Protein AF-K0TE35-F1 (afdb_monomer_lite)

Radius of gyration: 15.32 Å; chains: 1; bounding box: 42×35×32 Å

Foldseek 3Di:
DPQFWKKKWKFPDFDFQDPDDDPDDDQFDDPCVVPVDPDRGDLVDDDPQQPPFFWGMWIQTQRFRAIWTAGPVGTDDDDDPQDQLGGHLDDDDKDKDWDQDQVQQFIWIDIRLHTSGTRDHRGHGDIDIDMDGPDDDDDDDDDDDRRD

Organism: Thalassiosira oceanica (NCBI:txid159749)

Sequence (148 aa):
MASDEINIGIIRPLLRKNNRMDLSFDPVIREDFITDYESEVDFTIRASYWGDGNVNCCTFFGEDGSCWWSSGEGTCNDGEPEWSGNVDMGVDPCTVGLLLDLNAGTLTVYKNSHRLGVMMRGLTGEYCWMVTLFTECMISVERAVPPE

Structure (mmCIF, N/CA/C/O backbone):
data_AF-K0TE35-F1
#
_entry.id   AF-K0TE35-F1
#
loop_
_atom_site.group_PDB
_atom_site.id
_atom_site.type_symbol
_atom_site.label_atom_id
_atom_site.label_alt_id
_atom_site.label_comp_id
_atom_site.label_asym_id
_atom_site.label_entity_id
_atom_site.label_seq_id
_atom_site.pdbx_PDB_ins_code
_atom_site.Cartn_x
_atom_site.Cartn_y
_atom_site.Cartn_z
_atom_site.occupancy
_atom_site.B_iso_or_equiv
_atom_site.auth_seq_id
_atom_site.auth_comp_id
_atom_site.auth_asym_id
_atom_site.auth_atom_id
_atom_site.pdbx_PDB_model_num
ATOM 1 N N . MET A 1 1 ? -6.480 22.788 11.215 1.00 36.38 1 MET A N 1
ATOM 2 C CA . MET A 1 1 ? -6.754 21.464 11.803 1.00 36.38 1 MET A CA 1
ATOM 3 C C . MET A 1 1 ? -5.600 20.615 11.334 1.00 36.38 1 MET A C 1
ATOM 5 O O . MET A 1 1 ? -5.345 20.659 10.141 1.00 36.38 1 MET A O 1
ATOM 9 N N . ALA A 1 2 ? -4.808 20.057 12.247 1.00 37.03 2 ALA A N 1
ATOM 10 C CA . ALA A 1 2 ? -3.719 19.176 11.844 1.00 37.03 2 ALA A CA 1
ATOM 11 C C . ALA A 1 2 ? -4.380 17.953 11.204 1.00 37.03 2 ALA A C 1
ATOM 13 O O . ALA A 1 2 ? -5.190 17.303 11.859 1.00 37.03 2 ALA A O 1
ATOM 14 N N . SER A 1 3 ? -4.170 17.770 9.907 1.00 48.84 3 SER A N 1
ATOM 15 C CA . SER A 1 3 ? -4.488 16.542 9.197 1.00 48.84 3 SER A CA 1
ATOM 16 C C . SER A 1 3 ? -3.689 15.434 9.877 1.00 48.84 3 SER A C 1
ATOM 18 O O . SER A 1 3 ? -2.472 15.537 10.035 1.00 48.84 3 SER A O 1
ATOM 20 N N . ASP A 1 4 ? -4.378 14.407 10.361 1.00 52.91 4 ASP A N 1
ATOM 21 C CA . ASP A 1 4 ? -3.744 13.179 10.826 1.00 52.91 4 ASP A CA 1
ATOM 22 C C . ASP A 1 4 ? -3.221 12.441 9.588 1.00 52.91 4 ASP A C 1
ATOM 24 O O . ASP A 1 4 ? -3.858 11.546 9.037 1.00 52.91 4 ASP A O 1
ATOM 28 N N . GLU A 1 5 ? -2.085 12.903 9.073 1.00 73.31 5 GLU A N 1
ATOM 29 C CA . GLU A 1 5 ? -1.443 12.328 7.902 1.00 73.31 5 GLU A CA 1
ATOM 30 C C . GLU A 1 5 ? -0.835 10.979 8.325 1.00 73.31 5 GLU A C 1
ATOM 32 O O . GLU A 1 5 ? 0.162 10.888 9.050 1.00 73.31 5 GLU A O 1
ATOM 37 N N . ILE A 1 6 ? -1.506 9.902 7.919 1.00 82.44 6 ILE A N 1
ATOM 38 C CA . ILE A 1 6 ? -1.049 8.522 8.062 1.00 82.44 6 ILE A CA 1
ATOM 39 C C . ILE A 1 6 ? -1.067 7.899 6.673 1.00 82.44 6 ILE A C 1
ATOM 41 O O . ILE A 1 6 ? -2.109 7.866 6.014 1.00 82.44 6 ILE A O 1
ATOM 45 N N . ASN A 1 7 ? 0.069 7.342 6.256 1.00 85.69 7 ASN A N 1
ATOM 46 C CA . ASN A 1 7 ? 0.169 6.627 4.987 1.00 85.69 7 ASN A CA 1
ATOM 47 C C . ASN A 1 7 ? 0.318 5.154 5.301 1.00 85.69 7 ASN A C 1
ATOM 49 O O . ASN A 1 7 ? 1.247 4.761 6.002 1.00 85.69 7 ASN A O 1
ATOM 53 N N . ILE A 1 8 ? -0.567 4.327 4.762 1.00 89.69 8 ILE A N 1
ATOM 54 C CA . ILE A 1 8 ? -0.479 2.875 4.916 1.00 89.69 8 ILE A CA 1
ATOM 55 C C . ILE A 1 8 ? -0.344 2.229 3.553 1.00 89.69 8 ILE A C 1
ATOM 57 O O . ILE A 1 8 ? -0.986 2.640 2.588 1.00 89.69 8 ILE A O 1
ATOM 61 N N . GLY A 1 9 ? 0.491 1.205 3.444 1.00 93.38 9 GLY A N 1
ATOM 62 C CA . GLY A 1 9 ? 0.750 0.645 2.132 1.00 93.38 9 GLY A CA 1
ATOM 63 C C . GLY A 1 9 ? 1.702 -0.522 2.107 1.00 93.38 9 GLY A C 1
ATOM 64 O O . GLY A 1 9 ? 1.907 -1.232 3.093 1.00 93.38 9 GLY A O 1
ATOM 65 N N . ILE A 1 10 ? 2.276 -0.702 0.928 1.00 93.81 10 ILE A N 1
ATOM 66 C CA . ILE A 1 10 ? 3.248 -1.738 0.625 1.00 93.81 10 ILE A CA 1
ATOM 67 C C . ILE A 1 10 ? 4.530 -1.125 0.079 1.00 93.81 10 ILE A C 1
ATOM 69 O O . ILE A 1 10 ? 4.513 -0.085 -0.577 1.00 93.81 10 ILE A O 1
ATOM 73 N N . ILE A 1 11 ? 5.636 -1.820 0.306 1.00 90.56 11 ILE A N 1
ATOM 74 C CA . ILE A 1 11 ? 6.960 -1.444 -0.176 1.00 90.56 11 ILE A CA 1
ATOM 75 C C . ILE A 1 11 ? 7.777 -2.685 -0.510 1.00 90.56 11 ILE A C 1
ATOM 77 O O . ILE A 1 11 ? 7.592 -3.737 0.101 1.00 90.56 11 ILE A O 1
ATOM 81 N N . ARG A 1 12 ? 8.684 -2.596 -1.480 1.00 88.62 12 ARG A N 1
ATOM 82 C CA . ARG A 1 12 ? 9.647 -3.668 -1.736 1.00 88.62 12 ARG A CA 1
ATOM 83 C C . ARG A 1 12 ? 10.509 -3.930 -0.499 1.00 88.62 12 ARG A C 1
ATOM 85 O O . ARG A 1 12 ? 10.839 -2.986 0.222 1.00 88.62 12 ARG A O 1
ATOM 92 N N . PRO A 1 13 ? 10.920 -5.190 -0.262 1.00 85.31 13 PRO A N 1
ATOM 93 C CA . PRO A 1 13 ? 11.929 -5.486 0.743 1.00 85.31 13 PRO A CA 1
ATOM 94 C C . PRO A 1 13 ? 13.177 -4.630 0.508 1.00 85.31 13 PRO A C 1
ATOM 96 O O . PRO A 1 13 ? 13.791 -4.685 -0.559 1.00 85.31 13 PRO A O 1
ATOM 99 N N . LEU A 1 14 ? 13.524 -3.808 1.498 1.00 75.62 14 LEU A N 1
ATOM 100 C CA . LEU A 1 14 ? 14.617 -2.850 1.381 1.00 75.62 14 LEU A CA 1
ATOM 101 C C . LEU A 1 14 ? 15.953 -3.580 1.507 1.00 75.62 14 LEU A C 1
ATOM 103 O O . LEU A 1 14 ? 16.259 -4.181 2.541 1.00 75.62 14 LEU A O 1
ATOM 107 N N . LEU A 1 15 ? 16.768 -3.503 0.460 1.00 66.56 15 LEU A N 1
ATOM 108 C CA . LEU A 1 15 ? 18.163 -3.914 0.515 1.00 66.56 15 LEU A CA 1
ATOM 109 C C . LEU A 1 15 ? 18.985 -2.720 0.995 1.00 66.56 15 LEU A C 1
ATOM 111 O O . LEU A 1 15 ? 18.991 -1.664 0.368 1.00 66.56 15 LEU A O 1
ATOM 115 N N . ARG A 1 16 ? 19.663 -2.878 2.134 1.00 63.03 16 ARG A N 1
ATOM 116 C CA . ARG A 1 16 ? 20.544 -1.834 2.667 1.00 63.03 16 ARG A CA 1
ATOM 117 C C . ARG A 1 16 ? 21.734 -1.623 1.738 1.00 63.03 16 ARG A C 1
ATOM 119 O O . ARG A 1 16 ? 22.460 -2.581 1.470 1.00 63.03 16 ARG A O 1
ATOM 126 N N . LYS A 1 17 ? 21.975 -0.373 1.340 1.00 57.59 17 LYS A N 1
ATOM 127 C CA . LYS A 1 17 ? 23.208 0.032 0.659 1.00 57.59 17 LYS A CA 1
ATOM 128 C C . LYS A 1 17 ? 24.361 0.200 1.662 1.00 57.59 17 LYS A C 1
ATOM 130 O O . LYS A 1 17 ? 25.411 -0.396 1.444 1.00 57.59 17 LYS A O 1
ATOM 135 N N . ASN A 1 18 ? 24.140 0.860 2.812 1.00 60.06 18 ASN A N 1
ATOM 136 C CA . ASN A 1 18 ? 25.110 0.965 3.920 1.00 60.06 18 ASN A CA 1
ATOM 137 C C . ASN A 1 18 ? 24.529 0.629 5.320 1.00 60.06 18 ASN A C 1
ATOM 139 O O . ASN A 1 18 ? 23.337 0.407 5.518 1.00 60.06 18 ASN A O 1
ATOM 143 N N . ASN A 1 19 ? 25.401 0.589 6.341 1.00 58.75 19 ASN A N 1
ATOM 144 C CA . ASN A 1 19 ? 25.071 0.272 7.746 1.00 58.75 19 ASN A CA 1
ATOM 145 C C . ASN A 1 19 ? 24.489 1.447 8.568 1.00 58.75 19 ASN A C 1
ATOM 147 O O . ASN A 1 19 ? 24.413 1.347 9.795 1.00 58.75 19 ASN A O 1
ATOM 151 N N . ARG A 1 20 ? 24.101 2.563 7.942 1.00 54.53 20 ARG A N 1
ATOM 152 C CA . ARG A 1 20 ? 23.503 3.718 8.635 1.00 54.53 20 ARG A CA 1
ATOM 153 C C . ARG A 1 20 ? 21.987 3.706 8.440 1.00 54.53 20 ARG A C 1
ATOM 155 O O . ARG A 1 20 ? 21.517 3.490 7.333 1.00 54.53 20 ARG A O 1
ATOM 162 N N . MET A 1 21 ? 21.231 3.886 9.524 1.00 51.78 21 MET A N 1
ATOM 163 C CA . MET A 1 21 ? 19.799 4.183 9.441 1.00 51.78 21 MET A CA 1
ATOM 164 C C . MET A 1 21 ? 19.651 5.697 9.442 1.00 51.78 21 MET A C 1
ATOM 166 O O . MET A 1 21 ? 19.981 6.331 10.446 1.00 51.78 21 MET A O 1
ATOM 170 N N . ASP A 1 22 ? 19.183 6.256 8.331 1.00 58.19 22 ASP A N 1
ATOM 171 C CA . ASP A 1 22 ? 18.716 7.635 8.320 1.00 58.19 22 ASP A CA 1
ATOM 172 C C . ASP A 1 22 ? 17.418 7.750 9.115 1.00 58.19 22 ASP A C 1
ATOM 174 O O . ASP A 1 22 ? 16.576 6.852 9.127 1.00 58.19 22 ASP A O 1
ATOM 178 N N . LEU A 1 23 ? 17.284 8.875 9.810 1.00 55.84 23 LEU A N 1
ATOM 179 C CA . LEU A 1 23 ? 16.131 9.179 10.657 1.00 55.84 23 LEU A CA 1
ATOM 180 C C . LEU A 1 23 ? 14.920 9.679 9.849 1.00 55.84 23 LEU A C 1
ATOM 182 O O . LEU A 1 23 ? 13.856 9.871 10.426 1.00 55.84 23 LEU A O 1
ATOM 186 N N . SER A 1 24 ? 15.077 9.897 8.538 1.00 63.16 24 SER A N 1
ATOM 187 C CA . SER A 1 24 ? 14.055 10.448 7.645 1.00 63.16 24 SER A CA 1
ATOM 188 C C . SER A 1 24 ? 13.984 9.615 6.366 1.00 63.16 24 SER A C 1
ATOM 190 O O . SER A 1 24 ? 14.751 9.839 5.434 1.00 63.16 24 SER A O 1
ATOM 192 N N . PHE A 1 25 ? 13.081 8.636 6.336 1.00 67.69 25 PHE A N 1
ATOM 193 C CA . PHE A 1 25 ? 12.802 7.804 5.167 1.00 67.69 25 PHE A CA 1
ATOM 194 C C . PHE A 1 25 ? 11.330 7.949 4.790 1.00 67.69 25 PHE A C 1
ATOM 196 O O . PHE A 1 25 ? 10.461 7.604 5.591 1.00 67.69 25 PHE A O 1
ATOM 203 N N . ASP A 1 26 ? 11.069 8.415 3.572 1.00 72.06 26 ASP A N 1
ATOM 204 C CA . ASP A 1 26 ? 9.735 8.440 2.984 1.00 72.06 26 ASP A CA 1
ATOM 205 C C . ASP A 1 26 ? 9.802 7.831 1.571 1.00 72.06 26 ASP A C 1
ATOM 207 O O . ASP A 1 26 ? 10.453 8.398 0.695 1.00 72.06 26 ASP A O 1
ATOM 211 N N . PRO A 1 27 ? 9.188 6.659 1.329 1.00 71.06 27 PRO A N 1
ATOM 212 C CA . PRO A 1 27 ? 9.317 5.951 0.057 1.00 71.06 27 PRO A CA 1
ATOM 213 C C . PRO A 1 27 ? 8.462 6.539 -1.073 1.00 71.06 27 PRO A C 1
ATOM 215 O O . PRO A 1 27 ? 8.494 6.017 -2.191 1.00 71.06 27 PRO A O 1
ATOM 218 N N . VAL A 1 28 ? 7.656 7.554 -0.769 1.00 67.88 28 VAL A N 1
ATOM 219 C CA . VAL A 1 28 ? 6.595 8.070 -1.632 1.00 67.88 28 VAL A CA 1
ATOM 220 C C . VAL A 1 28 ? 6.808 9.552 -1.945 1.00 67.88 28 VAL A C 1
ATOM 222 O O . VAL A 1 28 ? 6.481 10.012 -3.038 1.00 67.88 28 VAL A O 1
ATOM 225 N N . ILE A 1 29 ? 7.357 10.304 -0.991 1.00 59.06 29 ILE A N 1
ATOM 226 C CA . ILE A 1 29 ? 7.383 11.762 -1.043 1.00 59.06 29 ILE A CA 1
ATOM 227 C C . ILE A 1 29 ? 8.725 12.294 -1.566 1.00 59.06 29 ILE A C 1
ATOM 229 O O . ILE A 1 29 ? 9.770 12.096 -0.952 1.00 59.06 29 ILE A O 1
ATOM 233 N N . ARG A 1 30 ? 8.595 13.087 -2.644 1.00 53.44 30 ARG A N 1
ATOM 234 C CA . ARG A 1 30 ? 9.526 14.036 -3.292 1.00 53.44 30 ARG A CA 1
ATOM 235 C C . ARG A 1 30 ? 10.379 13.534 -4.458 1.00 53.44 30 ARG A C 1
ATOM 237 O O . ARG A 1 30 ? 11.148 12.587 -4.340 1.00 53.44 30 ARG A O 1
ATOM 244 N N . GLU A 1 31 ? 10.306 14.304 -5.552 1.00 46.78 31 GLU A N 1
ATOM 245 C CA . GLU A 1 31 ? 11.272 14.310 -6.665 1.00 46.78 31 GLU A CA 1
ATOM 246 C C . GLU A 1 31 ? 12.725 14.393 -6.150 1.00 46.78 31 GLU A C 1
ATOM 248 O O . GLU A 1 31 ? 13.619 13.738 -6.685 1.00 46.78 31 GLU A O 1
ATOM 253 N N . ASP A 1 32 ? 12.912 15.076 -5.018 1.00 42.88 32 ASP A N 1
ATOM 254 C CA . ASP A 1 32 ? 14.163 15.217 -4.274 1.00 42.88 32 ASP A CA 1
ATOM 255 C C . ASP A 1 32 ? 14.693 13.895 -3.667 1.00 42.88 32 ASP A C 1
ATOM 257 O O . ASP A 1 32 ? 15.851 13.823 -3.280 1.00 42.88 32 ASP A O 1
ATOM 261 N N . PHE A 1 33 ? 13.922 12.806 -3.551 1.00 46.19 33 PHE A N 1
ATOM 262 C CA . PHE A 1 33 ? 14.455 11.570 -2.945 1.00 46.19 33 PHE A CA 1
ATOM 263 C C . PHE A 1 33 ? 15.400 10.807 -3.888 1.00 46.19 33 PHE A C 1
ATOM 265 O O . PHE A 1 33 ? 16.316 10.122 -3.434 1.00 46.19 33 PHE A O 1
ATOM 272 N N . ILE A 1 34 ? 15.200 10.933 -5.206 1.00 47.34 34 ILE A N 1
ATOM 273 C CA . ILE A 1 34 ? 16.095 10.343 -6.213 1.00 47.34 34 ILE A CA 1
ATOM 274 C C . ILE A 1 34 ? 17.329 11.239 -6.437 1.00 47.34 34 ILE A C 1
ATOM 276 O O . ILE A 1 34 ? 18.392 10.719 -6.778 1.00 47.34 34 ILE A O 1
ATOM 280 N N . THR A 1 35 ? 17.213 12.562 -6.242 1.00 49.06 35 THR A N 1
ATOM 281 C CA . THR A 1 35 ? 18.277 13.536 -6.564 1.00 49.06 35 THR A CA 1
ATOM 282 C C . THR A 1 35 ? 18.980 14.177 -5.366 1.00 49.06 35 THR A C 1
ATOM 284 O O . THR A 1 35 ? 20.180 14.430 -5.458 1.00 49.06 35 THR A O 1
ATOM 287 N N . ASP A 1 36 ? 18.286 14.441 -4.257 1.00 46.09 36 ASP A N 1
ATOM 288 C CA . ASP A 1 36 ? 18.801 15.241 -3.129 1.00 46.09 36 ASP A CA 1
ATOM 289 C C . ASP A 1 36 ? 19.323 14.390 -1.977 1.00 46.09 36 ASP A C 1
ATOM 291 O O . ASP A 1 36 ? 20.149 14.850 -1.184 1.00 46.09 36 ASP A O 1
ATOM 295 N N . TYR A 1 37 ? 18.892 13.137 -1.896 1.00 46.94 37 TYR A N 1
ATOM 296 C CA . TYR A 1 37 ? 19.472 12.173 -0.983 1.00 46.94 37 TYR A CA 1
ATOM 297 C C . TYR A 1 37 ? 20.115 11.069 -1.806 1.00 46.94 37 TYR A C 1
ATOM 299 O O . TYR A 1 37 ? 19.454 10.374 -2.569 1.00 46.94 37 TYR A O 1
ATOM 307 N N . GLU A 1 38 ? 21.422 10.897 -1.619 1.00 50.09 38 GLU A N 1
ATOM 308 C CA . GLU A 1 38 ? 22.156 9.645 -1.827 1.00 50.09 38 GLU A CA 1
ATOM 309 C C . GLU A 1 38 ? 21.474 8.529 -1.012 1.00 50.09 38 GLU A C 1
ATOM 311 O O . GLU A 1 38 ? 22.002 8.063 -0.003 1.00 50.09 38 GLU A O 1
ATOM 316 N N . SER A 1 39 ? 20.234 8.178 -1.358 1.00 52.53 39 SER A N 1
ATOM 317 C CA . SER A 1 39 ? 19.372 7.421 -0.475 1.00 52.53 39 SER A CA 1
ATOM 318 C C . SER A 1 39 ? 19.966 6.026 -0.311 1.00 52.53 39 SER A C 1
ATOM 320 O O . SER A 1 39 ? 20.356 5.347 -1.264 1.00 52.53 39 SER A O 1
ATOM 322 N N . GLU A 1 40 ? 20.098 5.608 0.944 1.00 56.88 40 GLU A N 1
ATOM 323 C CA . GLU A 1 40 ? 20.692 4.323 1.330 1.00 56.88 40 GLU A CA 1
ATOM 324 C C . GLU A 1 40 ? 19.803 3.120 0.952 1.00 56.88 40 GLU A C 1
ATOM 326 O O . GLU A 1 40 ? 20.153 1.961 1.203 1.00 56.88 40 GLU A O 1
ATOM 331 N N . VAL A 1 41 ? 18.640 3.404 0.358 1.00 60.22 41 VAL A N 1
ATOM 332 C CA . VAL A 1 41 ? 17.692 2.454 -0.210 1.00 60.22 41 VAL A CA 1
ATOM 333 C C . VAL A 1 41 ? 17.742 2.591 -1.723 1.00 60.22 41 VAL A C 1
ATOM 335 O O . VAL A 1 41 ? 17.208 3.526 -2.309 1.00 60.22 41 VAL A O 1
ATOM 338 N N . ASP A 1 42 ? 18.361 1.612 -2.365 1.00 62.62 42 ASP A N 1
ATOM 339 C CA . ASP A 1 42 ? 18.476 1.596 -3.813 1.00 62.62 42 ASP A CA 1
ATOM 340 C C . ASP A 1 42 ? 17.322 0.804 -4.441 1.00 62.62 42 ASP A C 1
ATOM 342 O O . ASP A 1 42 ? 17.385 -0.419 -4.587 1.00 62.62 42 ASP A O 1
ATOM 346 N N . PHE A 1 43 ? 16.261 1.511 -4.832 1.00 68.00 43 PHE A N 1
ATOM 347 C CA . PHE A 1 43 ? 15.158 0.902 -5.577 1.00 68.00 43 PHE A CA 1
ATOM 348 C C . PHE A 1 43 ? 15.509 0.560 -7.037 1.00 68.00 43 PHE A C 1
ATOM 350 O O . PHE A 1 43 ? 14.708 -0.077 -7.723 1.00 68.00 43 PHE A O 1
ATOM 357 N N . THR A 1 44 ? 16.693 0.945 -7.531 1.00 63.16 44 THR A N 1
ATOM 358 C CA . THR A 1 44 ? 17.181 0.518 -8.852 1.00 63.16 44 THR A CA 1
ATOM 359 C C . THR A 1 44 ? 17.719 -0.916 -8.815 1.00 63.16 44 THR A C 1
ATOM 361 O O . THR A 1 44 ? 17.750 -1.597 -9.845 1.00 63.16 44 THR A O 1
ATOM 364 N N . ILE A 1 45 ? 18.075 -1.426 -7.627 1.00 67.50 45 ILE A N 1
ATOM 365 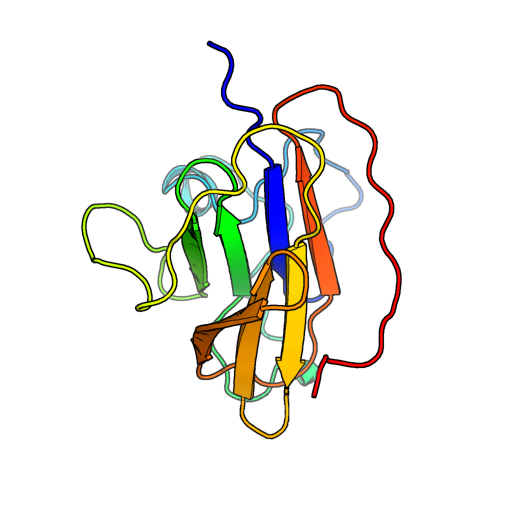C CA . ILE A 1 45 ? 18.474 -2.821 -7.435 1.00 67.50 45 ILE A CA 1
ATOM 366 C C . ILE A 1 45 ? 17.226 -3.704 -7.446 1.00 67.50 45 ILE A C 1
ATOM 368 O O . ILE A 1 45 ? 16.577 -3.942 -6.428 1.00 67.50 45 ILE A O 1
ATOM 372 N N . ARG A 1 46 ? 16.921 -4.258 -8.620 1.00 70.50 46 ARG A N 1
ATOM 373 C CA . ARG A 1 46 ? 15.868 -5.266 -8.768 1.00 70.50 46 ARG A CA 1
ATOM 374 C C . ARG A 1 46 ? 16.368 -6.611 -8.262 1.00 70.50 46 ARG A C 1
ATOM 376 O O . ARG A 1 46 ? 17.255 -7.222 -8.862 1.00 70.50 46 ARG A O 1
ATOM 383 N N . ALA A 1 47 ? 15.787 -7.096 -7.171 1.00 72.25 47 ALA A N 1
ATOM 384 C CA . ALA A 1 47 ? 16.042 -8.453 -6.715 1.00 72.25 47 ALA A CA 1
ATOM 385 C C . ALA A 1 47 ? 15.199 -9.464 -7.509 1.00 72.25 47 ALA A C 1
ATOM 387 O O . ALA A 1 47 ? 14.096 -9.158 -7.958 1.00 72.25 47 ALA A O 1
ATOM 388 N N . SER A 1 48 ? 15.687 -10.699 -7.651 1.00 77.31 48 SER A N 1
ATOM 389 C CA . SER A 1 48 ? 15.000 -11.749 -8.425 1.00 77.31 48 SER A CA 1
ATOM 390 C C . SER A 1 48 ? 13.584 -12.064 -7.926 1.00 77.31 48 SER A C 1
ATOM 392 O O . SER A 1 48 ? 12.741 -12.504 -8.702 1.00 77.31 48 SER A O 1
ATOM 394 N N . TYR A 1 49 ? 13.303 -11.811 -6.647 1.00 79.25 49 TYR A N 1
ATOM 395 C CA . TYR A 1 49 ? 11.996 -12.020 -6.024 1.00 79.25 49 TYR A CA 1
ATOM 396 C C . TYR A 1 49 ? 10.987 -10.880 -6.274 1.00 79.25 49 TYR A C 1
ATOM 398 O O . TYR A 1 49 ? 9.860 -10.947 -5.787 1.00 79.25 49 TYR A O 1
ATOM 406 N N . TRP A 1 50 ? 11.341 -9.831 -7.029 1.00 82.06 50 TRP A N 1
ATOM 407 C CA . TRP A 1 50 ? 10.415 -8.736 -7.369 1.00 82.06 50 TRP A CA 1
ATOM 408 C C . TRP A 1 50 ? 9.434 -9.115 -8.491 1.00 82.06 50 TRP A C 1
ATOM 410 O O . TRP A 1 50 ? 8.379 -8.491 -8.641 1.00 82.06 50 TRP A O 1
ATOM 420 N N . GLY A 1 51 ? 9.743 -10.169 -9.249 1.00 84.50 51 GLY A N 1
ATOM 421 C CA . GLY A 1 51 ? 9.014 -10.512 -10.469 1.00 84.50 51 GLY A CA 1
ATOM 422 C C . GLY A 1 51 ? 9.144 -9.419 -11.535 1.00 84.50 51 GLY A C 1
ATOM 423 O O . GLY A 1 51 ? 10.133 -8.687 -11.562 1.00 84.50 51 GLY A O 1
ATOM 424 N N . ASP A 1 52 ? 8.127 -9.298 -12.386 1.00 85.50 52 ASP A N 1
ATOM 425 C CA . ASP A 1 52 ? 8.132 -8.396 -13.549 1.00 85.50 52 ASP A CA 1
ATOM 426 C C . ASP A 1 52 ? 7.546 -6.998 -13.252 1.00 85.50 52 ASP A C 1
ATOM 428 O O . ASP A 1 52 ? 7.547 -6.108 -14.101 1.00 85.50 52 ASP A O 1
ATOM 432 N N . GLY A 1 53 ? 7.029 -6.789 -12.041 1.00 82.81 53 GLY A N 1
ATOM 433 C CA . GLY A 1 53 ? 6.390 -5.557 -11.594 1.00 82.81 53 GLY A CA 1
ATOM 434 C C . GLY A 1 53 ? 7.385 -4.424 -11.342 1.00 82.81 53 GLY A C 1
ATOM 435 O O . GLY A 1 53 ? 8.491 -4.626 -10.830 1.00 82.81 53 GLY A O 1
ATOM 436 N N . ASN A 1 54 ? 6.965 -3.201 -11.669 1.00 82.62 54 ASN A N 1
ATOM 437 C CA . ASN A 1 54 ? 7.790 -1.994 -11.547 1.00 82.62 54 ASN A CA 1
ATOM 438 C C . ASN A 1 54 ? 7.459 -1.120 -10.332 1.00 82.62 54 ASN A C 1
ATOM 440 O O . ASN A 1 54 ? 8.179 -0.169 -10.059 1.00 82.62 54 ASN A O 1
ATOM 444 N N . VAL A 1 55 ? 6.399 -1.444 -9.589 1.00 88.12 55 VAL A N 1
ATOM 445 C CA . VAL A 1 55 ? 5.983 -0.672 -8.412 1.00 88.12 55 VAL A CA 1
ATOM 446 C C . VAL A 1 55 ? 6.901 -0.993 -7.231 1.00 88.12 55 VAL A C 1
ATOM 448 O O . VAL A 1 55 ? 6.968 -2.144 -6.783 1.00 88.12 55 VAL A O 1
ATOM 451 N N . ASN A 1 56 ? 7.593 0.028 -6.731 1.00 86.81 56 ASN A N 1
ATOM 452 C CA . ASN A 1 56 ? 8.484 -0.035 -5.574 1.00 86.81 56 ASN A CA 1
ATOM 453 C C . ASN A 1 56 ? 7.713 0.120 -4.267 1.00 86.81 56 ASN A C 1
ATOM 455 O O . ASN A 1 56 ? 7.930 -0.630 -3.318 1.00 86.81 56 ASN A O 1
ATOM 459 N N . CYS A 1 57 ? 6.790 1.072 -4.224 1.00 88.81 57 CYS A N 1
ATOM 460 C CA . CYS A 1 57 ? 5.886 1.269 -3.105 1.00 88.81 57 CYS A CA 1
ATOM 461 C C . CYS A 1 57 ? 4.526 1.748 -3.610 1.00 88.81 57 CYS A C 1
ATOM 463 O O . CYS A 1 57 ? 4.415 2.267 -4.719 1.00 88.81 57 CYS A O 1
ATOM 465 N N . CYS A 1 58 ? 3.496 1.552 -2.797 1.00 91.00 58 CYS A N 1
ATOM 466 C CA . CYS A 1 58 ? 2.169 2.098 -3.031 1.00 91.00 58 CYS A CA 1
ATOM 467 C C . CYS A 1 58 ? 1.473 2.295 -1.687 1.00 91.00 58 CYS A C 1
ATOM 469 O O . CYS A 1 58 ? 1.389 1.353 -0.893 1.00 91.00 58 CYS A O 1
ATOM 471 N N . THR A 1 59 ? 0.984 3.504 -1.436 1.00 90.19 59 THR A N 1
ATOM 472 C CA . THR A 1 59 ? 0.373 3.916 -0.176 1.00 90.19 59 THR A CA 1
ATOM 473 C C . THR A 1 59 ? -0.971 4.581 -0.399 1.00 90.19 59 THR A C 1
ATOM 475 O O . THR A 1 59 ? -1.132 5.403 -1.295 1.00 90.19 59 THR A O 1
ATOM 478 N N . PHE A 1 60 ? -1.904 4.258 0.481 1.00 90.12 60 PHE A N 1
ATOM 479 C CA . PHE A 1 60 ? -3.133 4.999 0.680 1.00 90.12 60 PHE A CA 1
ATOM 480 C C . PHE A 1 60 ? -2.839 6.202 1.586 1.00 90.12 60 PHE A C 1
ATOM 482 O O . PHE A 1 60 ? -2.370 6.013 2.715 1.00 90.12 60 PHE A O 1
ATOM 489 N N . PHE A 1 61 ? -3.080 7.411 1.078 1.00 87.56 61 PHE A N 1
ATOM 490 C CA . PHE A 1 61 ? -2.894 8.675 1.781 1.00 87.56 61 PHE A CA 1
ATOM 491 C C . PHE A 1 61 ? -4.118 8.963 2.651 1.00 87.56 61 PHE A C 1
ATOM 493 O O . PHE A 1 61 ? -5.237 9.061 2.152 1.00 87.56 61 PHE A O 1
ATOM 500 N N . GLY A 1 62 ? -3.929 9.048 3.968 1.00 85.38 62 GLY A N 1
ATOM 501 C CA . GLY A 1 62 ? -5.054 9.127 4.896 1.00 85.38 62 GLY A CA 1
ATOM 502 C C . GLY A 1 62 ? -5.872 10.419 4.814 1.00 85.38 62 GLY A C 1
ATOM 503 O O . GLY A 1 62 ? -7.052 10.399 5.167 1.00 85.38 62 GLY A O 1
ATOM 504 N N . GLU A 1 63 ? -5.275 11.513 4.329 1.00 84.06 63 GLU A N 1
ATOM 505 C CA . GLU A 1 63 ? -5.917 12.832 4.280 1.00 84.06 63 GLU A CA 1
ATOM 506 C C . GLU A 1 63 ? -7.074 12.894 3.273 1.00 84.06 63 GLU A C 1
ATOM 508 O O . GLU A 1 63 ? -8.118 13.461 3.582 1.00 84.06 63 GLU A O 1
ATOM 513 N N . ASP A 1 64 ? -6.918 12.292 2.094 1.00 84.62 64 ASP A N 1
ATOM 514 C CA . ASP A 1 64 ? -7.874 12.401 0.981 1.00 84.62 64 ASP A CA 1
ATOM 515 C C . ASP A 1 64 ? -8.166 11.055 0.276 1.00 84.62 64 ASP A C 1
ATOM 517 O O . ASP A 1 64 ? -9.006 10.982 -0.625 1.00 84.62 64 ASP A O 1
ATOM 521 N N . GLY A 1 65 ? -7.511 9.971 0.703 1.00 87.75 65 GLY A N 1
ATOM 522 C CA . GLY A 1 65 ? -7.629 8.641 0.111 1.00 87.75 65 GLY A CA 1
ATOM 523 C C . GLY A 1 65 ? -6.827 8.437 -1.175 1.00 87.75 65 GLY A C 1
ATOM 524 O O . GLY A 1 65 ? -7.051 7.448 -1.883 1.00 87.75 65 GLY A O 1
ATOM 525 N N . SER A 1 66 ? -5.918 9.357 -1.484 1.00 87.00 66 SER A N 1
ATOM 526 C CA . SER A 1 66 ? -5.043 9.321 -2.650 1.00 87.00 66 SER A CA 1
ATOM 527 C C . SER A 1 66 ? -4.122 8.087 -2.655 1.00 87.00 66 SER A C 1
ATOM 529 O O . SER A 1 66 ? -3.761 7.532 -1.618 1.00 87.00 66 SER A O 1
ATOM 531 N N . CYS A 1 67 ? -3.768 7.604 -3.840 1.00 88.50 67 CYS A N 1
ATOM 532 C CA . CYS A 1 67 ? -2.902 6.454 -4.096 1.00 88.50 67 CYS A CA 1
ATOM 533 C C . CYS A 1 67 ? -1.508 6.888 -4.536 1.00 88.50 67 CYS A C 1
ATOM 535 O O . CYS A 1 67 ? -1.163 6.839 -5.718 1.00 88.50 67 CYS A O 1
ATOM 537 N N . TRP A 1 68 ? -0.647 7.181 -3.578 1.00 85.69 68 TRP A N 1
ATOM 538 C CA . TRP A 1 68 ? 0.701 7.588 -3.922 1.00 85.69 68 TRP A CA 1
ATOM 539 C C . TRP A 1 68 ? 1.595 6.363 -4.140 1.00 85.69 68 TRP A C 1
ATOM 541 O O . TRP A 1 68 ? 1.488 5.358 -3.432 1.00 85.69 68 TRP A O 1
ATOM 551 N N . TRP A 1 69 ? 2.484 6.406 -5.127 1.00 85.94 69 TRP A N 1
ATOM 552 C CA . TRP A 1 69 ? 3.359 5.285 -5.459 1.00 85.94 69 TRP A CA 1
ATOM 553 C C . TRP A 1 69 ? 4.665 5.739 -6.106 1.00 85.94 69 TRP A C 1
ATOM 555 O O . TRP A 1 69 ? 4.770 6.821 -6.687 1.00 85.94 69 TRP A O 1
ATOM 565 N N . SER A 1 70 ? 5.666 4.864 -6.033 1.00 81.75 70 SER A N 1
ATOM 566 C CA . SER A 1 70 ? 6.939 5.027 -6.730 1.00 81.75 70 SER A CA 1
ATOM 567 C C . SER A 1 70 ? 7.306 3.778 -7.521 1.00 81.75 70 SER A C 1
ATOM 569 O O . SER A 1 70 ? 6.860 2.662 -7.236 1.00 81.75 70 SER A O 1
ATOM 571 N N . SER A 1 71 ? 8.130 3.970 -8.543 1.00 80.25 71 SER A N 1
ATOM 572 C CA . SER A 1 71 ? 8.699 2.928 -9.393 1.00 80.25 71 SER A CA 1
ATOM 573 C C . SER A 1 71 ? 10.139 3.260 -9.757 1.00 80.25 71 SER A C 1
ATOM 575 O O . SER A 1 71 ? 10.619 4.361 -9.493 1.00 80.25 71 SER A O 1
ATOM 577 N N . GLY A 1 72 ? 10.836 2.317 -10.397 1.00 70.12 72 GLY A N 1
ATOM 578 C CA . GLY A 1 72 ? 12.171 2.580 -10.940 1.00 70.12 72 GLY A CA 1
ATOM 579 C C . GLY A 1 72 ? 12.197 3.635 -12.056 1.00 70.12 72 GLY A C 1
ATOM 580 O O . GLY A 1 72 ? 13.277 4.046 -12.463 1.00 70.12 72 GLY A O 1
ATOM 581 N N . GLU A 1 73 ? 11.035 4.056 -12.563 1.00 67.81 73 GLU A N 1
ATOM 582 C CA . GLU A 1 73 ? 10.896 4.995 -13.685 1.00 67.81 73 GLU A CA 1
ATOM 583 C C . GLU A 1 73 ? 10.335 6.362 -13.262 1.00 67.81 73 GLU A C 1
ATOM 585 O O . GLU A 1 73 ? 10.266 7.270 -14.087 1.00 67.81 73 GLU A O 1
ATOM 590 N N . GLY A 1 74 ? 9.952 6.525 -11.992 1.00 69.81 74 GLY A N 1
ATOM 591 C CA . GLY A 1 74 ? 9.396 7.770 -11.468 1.00 69.81 74 GLY A CA 1
ATOM 592 C C . GLY A 1 74 ? 8.381 7.552 -10.351 1.00 69.81 74 GLY A C 1
ATOM 593 O O . GLY A 1 74 ? 8.098 6.418 -9.945 1.00 69.81 74 GLY A O 1
ATOM 594 N N . THR A 1 75 ? 7.832 8.656 -9.864 1.00 70.69 75 THR A N 1
ATOM 595 C CA . THR A 1 75 ? 6.768 8.717 -8.857 1.00 70.69 75 THR A CA 1
ATOM 596 C C . THR A 1 75 ? 5.520 9.340 -9.472 1.00 70.69 75 THR A C 1
ATOM 598 O O . THR A 1 75 ? 5.595 10.003 -10.508 1.00 70.69 75 THR A O 1
ATOM 601 N N . CYS A 1 76 ? 4.360 9.133 -8.856 1.00 69.50 76 CYS A N 1
ATOM 602 C CA . CYS A 1 76 ? 3.205 9.970 -9.157 1.00 69.50 76 CYS A CA 1
ATOM 603 C C . CYS A 1 76 ? 3.193 11.195 -8.232 1.00 69.50 76 CYS A C 1
ATOM 605 O O . CYS A 1 76 ? 3.304 11.043 -7.016 1.00 69.50 76 CYS A O 1
ATOM 607 N N . ASN A 1 77 ? 3.021 12.396 -8.793 1.00 55.06 77 ASN A N 1
ATOM 608 C CA . ASN A 1 77 ? 2.214 13.433 -8.153 1.00 55.06 77 ASN A CA 1
ATOM 609 C C . ASN A 1 77 ? 1.694 14.468 -9.168 1.00 55.06 77 ASN A C 1
ATOM 611 O O . ASN A 1 77 ? 2.268 14.631 -10.242 1.00 55.06 77 ASN A O 1
ATOM 615 N N . ASP A 1 78 ? 0.611 15.138 -8.772 1.00 47.34 78 ASP A N 1
ATOM 616 C CA . ASP A 1 78 ? -0.106 16.253 -9.413 1.00 47.34 78 ASP A CA 1
ATOM 617 C C . ASP A 1 78 ? -1.216 15.910 -10.434 1.00 47.34 78 ASP A C 1
ATOM 619 O O . ASP A 1 78 ? -1.098 16.121 -11.641 1.00 47.34 78 ASP A O 1
ATOM 623 N N . GLY A 1 79 ? -2.388 15.521 -9.906 1.00 50.59 79 GLY A N 1
ATOM 624 C CA . GLY A 1 79 ? -3.681 15.925 -10.489 1.00 50.59 79 GLY A CA 1
ATOM 625 C C . GLY A 1 79 ? -4.544 14.861 -11.176 1.00 50.59 79 GLY A C 1
ATOM 626 O O . GLY A 1 79 ? -5.601 15.206 -11.706 1.00 50.59 79 GLY A O 1
ATOM 627 N N . GLU A 1 80 ? -4.154 13.590 -11.168 1.00 52.50 80 GLU A N 1
ATOM 628 C CA . GLU A 1 80 ? -4.991 12.508 -11.705 1.00 52.50 80 GLU A CA 1
ATOM 629 C C . GLU A 1 80 ? -5.964 11.997 -10.628 1.00 52.50 80 GLU A C 1
ATOM 631 O O . GLU A 1 80 ? -5.546 11.808 -9.484 1.00 52.50 80 GLU A O 1
ATOM 636 N N . PRO A 1 81 ? -7.246 11.730 -10.954 1.00 52.41 81 PRO A N 1
ATOM 637 C CA . PRO A 1 81 ? -8.150 11.028 -10.055 1.00 52.41 81 PRO A CA 1
ATOM 638 C C . PRO A 1 81 ? -7.727 9.554 -9.989 1.00 52.41 81 PRO A C 1
ATOM 640 O O . PRO A 1 81 ? -8.242 8.671 -10.680 1.00 52.41 81 PRO A O 1
ATOM 643 N N . GLU A 1 82 ? -6.716 9.344 -9.156 1.00 66.81 82 GLU A N 1
ATOM 644 C CA . GLU A 1 82 ? -6.301 8.116 -8.509 1.00 66.81 82 GLU A CA 1
ATOM 645 C C . GLU A 1 82 ? -7.523 7.306 -8.096 1.00 66.81 82 GLU A C 1
ATOM 647 O O . GLU A 1 82 ? -8.327 7.791 -7.319 1.00 66.81 82 GLU A O 1
ATOM 652 N N . TRP A 1 83 ? -7.636 6.100 -8.665 1.00 84.31 83 TRP A N 1
ATOM 653 C CA . TRP A 1 83 ? -8.564 5.002 -8.357 1.00 84.31 83 TRP A CA 1
ATOM 654 C C . TRP A 1 83 ? -9.953 5.371 -7.774 1.00 84.31 83 TRP A C 1
ATOM 656 O O . TRP A 1 83 ? -10.117 6.040 -6.768 1.00 84.31 83 TRP A O 1
ATOM 666 N N . SER A 1 84 ? -11.022 4.791 -8.323 1.00 81.62 84 SER A N 1
ATOM 667 C CA . SER A 1 84 ? -12.418 5.184 -8.031 1.00 81.62 84 SER A CA 1
ATOM 668 C C . SER A 1 84 ? -12.914 5.095 -6.569 1.00 81.62 84 SER A C 1
ATOM 670 O O . SER A 1 84 ? -14.093 5.346 -6.333 1.00 81.62 84 SER A O 1
ATOM 672 N N . GLY A 1 85 ? -12.091 4.641 -5.622 1.00 82.25 85 GLY A N 1
ATOM 673 C CA . GLY A 1 85 ? -12.419 4.527 -4.201 1.00 82.25 85 GLY A CA 1
ATOM 674 C C . GLY A 1 85 ? -11.704 5.538 -3.301 1.00 82.25 85 GLY A C 1
ATOM 675 O O . GLY A 1 85 ? -11.682 5.307 -2.094 1.00 82.25 85 GLY A O 1
ATOM 676 N N . ASN A 1 86 ? -11.124 6.609 -3.857 1.00 85.56 86 ASN A N 1
ATOM 677 C CA . ASN A 1 86 ? -10.428 7.649 -3.100 1.00 85.56 86 ASN A CA 1
ATOM 678 C C . ASN A 1 86 ? -11.374 8.336 -2.090 1.00 85.56 86 ASN A C 1
ATOM 680 O O . ASN A 1 86 ? -12.253 9.128 -2.424 1.00 85.56 86 ASN A O 1
ATOM 684 N N . VAL A 1 87 ? -11.246 7.954 -0.826 1.00 86.69 87 VAL A N 1
ATOM 685 C CA . VAL A 1 87 ? -12.016 8.509 0.287 1.00 86.69 87 VAL A CA 1
ATOM 686 C C . VAL A 1 87 ? -11.045 8.682 1.439 1.00 86.69 87 VAL A C 1
ATOM 688 O O . VAL A 1 87 ? -10.332 7.732 1.755 1.00 86.69 87 VAL A O 1
ATOM 691 N N . ASP A 1 88 ? -11.053 9.850 2.079 1.00 86.31 88 ASP A N 1
ATOM 692 C CA . ASP A 1 88 ? -10.266 10.123 3.285 1.00 86.31 88 ASP A CA 1
ATOM 693 C C . ASP A 1 88 ? -10.481 9.064 4.383 1.00 86.31 88 ASP A C 1
ATOM 695 O O . ASP A 1 88 ? -11.483 8.337 4.401 1.00 86.31 88 ASP A O 1
ATOM 699 N N . MET A 1 89 ? -9.559 8.958 5.343 1.00 83.94 89 MET A N 1
ATOM 700 C CA . MET A 1 89 ? -9.803 8.160 6.556 1.00 83.94 89 MET A CA 1
ATOM 701 C C . MET A 1 89 ? -10.920 8.775 7.406 1.00 83.94 89 MET A C 1
ATOM 703 O O . MET A 1 89 ? -11.769 8.049 7.939 1.00 83.94 89 MET A O 1
ATOM 707 N N . GLY A 1 90 ? -10.999 10.103 7.427 1.00 78.81 90 GLY A N 1
ATOM 708 C CA . GLY A 1 90 ? -11.941 10.865 8.233 1.00 78.81 90 GLY A CA 1
ATOM 709 C C . GLY A 1 90 ? -11.524 10.905 9.703 1.00 78.81 90 GLY A C 1
ATOM 710 O O . GLY A 1 90 ? -10.413 10.528 10.058 1.00 78.81 90 GLY A O 1
ATOM 711 N N . VAL A 1 91 ? -12.424 11.380 10.566 1.00 68.56 91 VAL A N 1
ATOM 712 C CA . VAL A 1 91 ? -12.150 11.557 12.004 1.00 68.56 91 VAL A CA 1
ATOM 713 C C . VAL A 1 91 ? -12.544 10.304 12.804 1.00 68.56 91 VAL A C 1
ATOM 715 O O . VAL A 1 91 ? -13.548 9.659 12.497 1.00 68.56 91 VAL A O 1
ATOM 718 N N . ASP A 1 92 ? -11.753 9.986 13.831 1.00 71.12 92 ASP A N 1
ATOM 719 C CA . ASP A 1 92 ? -11.747 8.738 14.611 1.00 71.12 92 ASP A CA 1
ATOM 720 C C . ASP A 1 92 ? -13.058 8.299 15.306 1.00 71.12 92 ASP A C 1
ATOM 722 O O . ASP A 1 92 ? -13.848 9.147 15.744 1.00 71.12 92 ASP A O 1
ATOM 726 N N . PRO A 1 93 ? -13.239 6.971 15.549 1.00 79.00 93 PRO A N 1
ATOM 727 C CA . PRO A 1 93 ? -12.357 5.856 15.159 1.00 79.00 93 PRO A CA 1
ATOM 728 C C . PRO A 1 93 ? -12.734 5.234 13.802 1.00 79.00 93 PRO A C 1
ATOM 730 O O . PRO A 1 93 ? -13.909 4.960 13.540 1.00 79.00 93 PRO A O 1
ATOM 733 N N . CYS A 1 94 ? -11.738 4.929 12.963 1.00 82.38 94 CYS A N 1
ATOM 734 C CA . CYS A 1 94 ? -11.933 4.180 11.715 1.00 82.38 94 CYS A CA 1
ATOM 735 C C . CYS A 1 94 ? -10.992 2.968 11.598 1.00 82.38 94 CYS A C 1
ATOM 737 O O . CYS A 1 94 ? -9.969 2.875 12.271 1.00 82.38 94 CYS A O 1
ATOM 739 N N . THR A 1 95 ? -11.350 2.002 10.750 1.00 87.94 95 THR A N 1
ATOM 740 C CA . THR A 1 95 ? -10.484 0.867 10.401 1.00 87.94 95 THR A CA 1
ATOM 741 C C . THR A 1 95 ? -10.248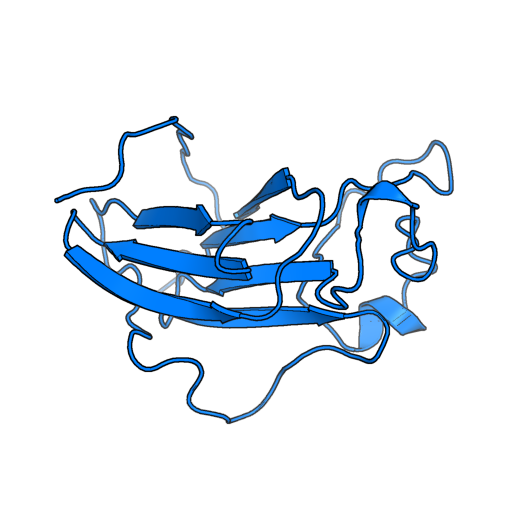 0.858 8.902 1.00 87.94 95 THR A C 1
ATOM 743 O O . THR A 1 95 ? -11.204 0.740 8.132 1.00 87.94 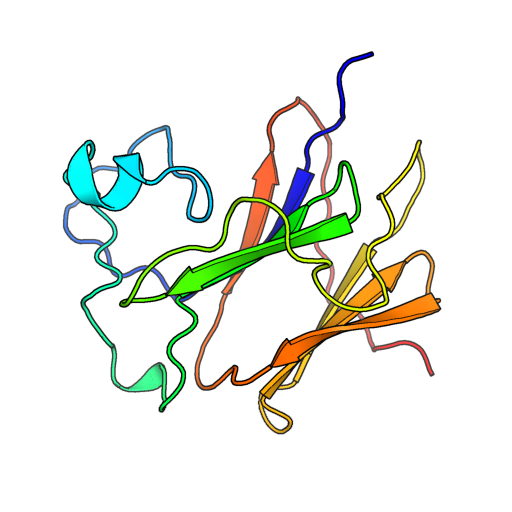95 THR A O 1
ATOM 746 N N . VAL A 1 96 ? -8.982 0.924 8.490 1.00 89.88 96 VAL A N 1
ATOM 747 C CA . VAL A 1 96 ? -8.585 0.765 7.088 1.00 89.88 96 VAL A CA 1
ATOM 748 C C . VAL A 1 96 ? -7.899 -0.583 6.903 1.00 89.88 96 VAL A C 1
ATOM 750 O O . VAL A 1 96 ? -6.991 -0.946 7.646 1.00 89.88 96 VAL A O 1
ATOM 753 N N . GLY A 1 97 ? -8.369 -1.347 5.922 1.00 92.25 97 GLY A N 1
ATOM 754 C CA . GLY A 1 97 ? -7.829 -2.649 5.557 1.00 92.25 97 GLY A CA 1
ATOM 755 C C . GLY A 1 97 ? -7.191 -2.605 4.177 1.00 92.25 97 GLY A C 1
ATOM 756 O O . GLY A 1 97 ? -7.745 -2.019 3.248 1.00 92.25 97 GLY A O 1
ATOM 757 N N . LEU A 1 98 ? -6.054 -3.276 4.028 1.00 94.75 98 LEU A N 1
ATOM 758 C CA . LEU A 1 98 ? -5.393 -3.474 2.744 1.00 94.75 98 LEU A CA 1
ATOM 759 C C . LEU A 1 98 ? -5.339 -4.965 2.413 1.00 94.75 98 LEU A C 1
ATOM 761 O O . LEU A 1 98 ? -4.950 -5.786 3.242 1.00 94.75 98 LEU A O 1
ATOM 765 N N . LEU A 1 99 ? -5.707 -5.313 1.182 1.00 95.75 99 LEU A N 1
ATOM 766 C CA . LEU A 1 99 ? -5.608 -6.669 0.651 1.00 95.75 99 LEU A CA 1
ATOM 767 C C . LEU A 1 99 ? -4.651 -6.684 -0.534 1.00 95.75 99 LEU A C 1
ATOM 769 O O . LEU A 1 99 ? -4.991 -6.197 -1.614 1.00 95.75 99 LEU A O 1
ATOM 773 N N . LEU A 1 100 ? -3.477 -7.273 -0.322 1.00 95.94 100 LEU A N 1
ATOM 774 C CA . LEU A 1 100 ? -2.512 -7.569 -1.372 1.00 95.94 100 LEU A CA 1
ATOM 775 C C . LEU A 1 100 ? -2.812 -8.954 -1.955 1.00 95.94 100 LEU A C 1
ATOM 777 O O . LEU A 1 100 ? -2.596 -9.971 -1.295 1.00 95.94 100 LEU A O 1
ATOM 781 N N . ASP A 1 101 ? -3.293 -8.988 -3.195 1.00 95.56 101 ASP A N 1
ATOM 782 C CA . ASP A 1 101 ? -3.470 -10.213 -3.974 1.00 95.56 101 ASP A CA 1
ATOM 783 C C . ASP A 1 101 ? -2.381 -10.282 -5.049 1.00 95.56 101 ASP A C 1
ATOM 785 O O . ASP A 1 101 ? -2.472 -9.616 -6.080 1.00 95.56 101 ASP A O 1
ATOM 789 N N . LEU A 1 102 ? -1.347 -11.090 -4.804 1.00 93.69 102 LEU A N 1
ATOM 790 C CA . LEU A 1 102 ? -0.231 -11.281 -5.737 1.00 93.69 102 LEU A CA 1
ATOM 791 C C . LEU A 1 102 ? -0.590 -12.146 -6.954 1.00 93.69 102 LEU A C 1
ATOM 793 O O . LEU A 1 102 ? 0.113 -12.077 -7.956 1.00 93.69 102 LEU A O 1
ATOM 797 N N . ASN A 1 103 ? -1.672 -12.932 -6.900 1.00 94.25 103 ASN A N 1
ATOM 798 C CA . ASN A 1 103 ? -2.127 -13.710 -8.056 1.00 94.25 103 ASN A CA 1
ATOM 799 C C . ASN A 1 103 ? -2.866 -12.811 -9.051 1.00 94.25 103 ASN A C 1
ATOM 801 O O . ASN A 1 103 ? -2.641 -12.898 -10.255 1.00 94.25 103 ASN A O 1
ATOM 805 N N . ALA A 1 104 ? -3.739 -11.935 -8.546 1.00 95.25 104 ALA A N 1
ATOM 806 C CA . ALA A 1 104 ? -4.406 -10.918 -9.359 1.00 95.25 104 ALA A CA 1
ATOM 807 C C . ALA A 1 104 ? -3.500 -9.709 -9.660 1.00 95.25 104 ALA A C 1
ATOM 809 O O . ALA A 1 104 ? -3.802 -8.906 -10.544 1.00 95.25 104 ALA A O 1
ATOM 810 N N . GLY A 1 105 ? -2.416 -9.562 -8.898 1.00 94.75 105 GLY A N 1
ATOM 811 C CA . GLY A 1 105 ? -1.488 -8.442 -8.946 1.00 94.75 105 GLY A CA 1
ATOM 812 C C . GLY A 1 105 ? -2.127 -7.122 -8.534 1.00 94.75 105 GLY A C 1
ATOM 813 O O . GLY A 1 105 ? -1.946 -6.116 -9.220 1.00 94.75 105 GLY A O 1
ATOM 814 N N . THR A 1 106 ? -2.909 -7.123 -7.450 1.00 95.44 106 THR A N 1
ATOM 815 C CA . THR A 1 106 ? -3.694 -5.960 -7.010 1.00 95.44 106 THR A CA 1
ATOM 816 C C . THR A 1 106 ? -3.537 -5.630 -5.532 1.00 95.44 106 THR A C 1
ATOM 818 O O . THR A 1 106 ? -3.342 -6.523 -4.709 1.00 95.44 106 THR A O 1
ATOM 821 N N . LEU A 1 107 ? -3.690 -4.347 -5.200 1.00 96.06 107 LEU A N 1
ATOM 822 C CA . LEU A 1 107 ? -3.878 -3.858 -3.836 1.00 96.06 107 LEU A CA 1
ATOM 823 C C . LEU A 1 107 ? -5.283 -3.269 -3.724 1.00 96.06 107 LEU A C 1
ATOM 825 O O . LEU A 1 107 ? -5.614 -2.317 -4.429 1.00 96.06 107 LEU A O 1
ATOM 829 N N . THR A 1 108 ? -6.123 -3.860 -2.879 1.00 95.69 108 THR A N 1
ATOM 830 C CA . THR A 1 108 ? -7.505 -3.418 -2.637 1.00 95.69 108 THR A CA 1
ATOM 831 C C . THR A 1 108 ? -7.611 -2.750 -1.272 1.00 95.69 108 THR A C 1
ATOM 833 O O . THR A 1 108 ? -7.044 -3.255 -0.304 1.00 95.69 108 THR A O 1
ATOM 836 N N . VAL A 1 109 ? -8.371 -1.658 -1.191 1.00 94.62 109 VAL A N 1
ATOM 837 C CA . VAL A 1 109 ? -8.601 -0.906 0.051 1.00 94.62 109 VAL A CA 1
ATOM 838 C C . VAL A 1 109 ? -9.998 -1.192 0.597 1.00 94.62 109 VAL A C 1
ATOM 840 O O . VAL A 1 109 ? -10.973 -1.291 -0.156 1.00 94.62 109 VAL A O 1
ATOM 843 N N . TYR A 1 110 ? -10.084 -1.306 1.918 1.00 93.25 110 TYR A N 1
ATOM 844 C CA . TYR A 1 110 ? -11.310 -1.434 2.691 1.00 93.25 110 TYR A CA 1
ATOM 845 C C . TYR A 1 110 ? -11.362 -0.342 3.755 1.00 93.25 110 TYR A C 1
ATOM 847 O O . TYR A 1 110 ? -10.350 -0.056 4.385 1.00 93.25 110 TYR A O 1
ATOM 855 N N . LYS A 1 111 ? -12.546 0.206 4.019 1.00 90.62 111 LYS A N 1
ATOM 856 C CA . LYS A 1 111 ? -12.802 1.116 5.139 1.00 90.62 111 LYS A CA 1
ATOM 857 C C . LYS A 1 111 ? -14.010 0.614 5.912 1.00 90.62 111 LYS A C 1
ATOM 859 O O . LYS A 1 111 ? -15.065 0.408 5.320 1.00 90.62 111 LYS A O 1
ATOM 864 N N . ASN A 1 112 ? -13.863 0.396 7.218 1.00 89.69 112 ASN A N 1
ATOM 865 C CA . ASN A 1 112 ? -14.923 -0.109 8.098 1.00 89.69 112 ASN A CA 1
ATOM 866 C C . ASN A 1 112 ? -15.634 -1.343 7.504 1.00 89.69 112 ASN A C 1
ATOM 868 O O . ASN A 1 112 ? -16.855 -1.373 7.383 1.00 89.69 112 ASN A O 1
ATOM 872 N N . SER A 1 113 ? -14.845 -2.325 7.056 1.00 88.56 113 SER A N 1
ATOM 873 C CA . SER A 1 113 ? -15.303 -3.552 6.377 1.00 88.56 113 SER A CA 1
ATOM 874 C C . SER A 1 113 ? -15.951 -3.368 4.995 1.00 88.56 113 SER A C 1
ATOM 876 O O . SER A 1 113 ? -16.308 -4.361 4.369 1.00 88.56 113 SER A O 1
ATOM 878 N N . HIS A 1 114 ? -16.045 -2.148 4.462 1.00 90.94 114 HIS A N 1
ATOM 879 C CA . HIS A 1 114 ? -16.533 -1.894 3.107 1.00 90.94 114 HIS A CA 1
ATOM 880 C C . HIS A 1 114 ? -15.387 -1.809 2.104 1.00 90.94 114 HIS A C 1
ATOM 882 O O . HIS A 1 114 ? -14.433 -1.059 2.298 1.00 90.94 114 HIS A O 1
ATOM 888 N N . ARG A 1 115 ? -15.496 -2.550 0.998 1.00 93.69 115 ARG A N 1
ATOM 889 C CA . ARG A 1 115 ? -14.529 -2.508 -0.102 1.00 93.69 115 ARG A CA 1
ATOM 890 C C . ARG A 1 115 ? -14.640 -1.188 -0.870 1.00 93.69 115 ARG A C 1
ATOM 892 O O . ARG A 1 115 ? -15.661 -0.946 -1.506 1.00 93.69 115 ARG A O 1
ATOM 899 N N . LEU A 1 116 ? -13.573 -0.390 -0.875 1.00 93.25 116 LEU A N 1
ATOM 900 C CA . LEU A 1 116 ? -13.499 0.857 -1.646 1.00 93.25 116 LEU A CA 1
ATOM 901 C C . LEU A 1 116 ? -13.119 0.600 -3.110 1.00 93.25 116 LEU A C 1
ATOM 903 O O . LEU A 1 116 ? -13.654 1.231 -4.016 1.00 93.25 116 LEU A O 1
ATOM 907 N N . GLY A 1 117 ? -12.238 -0.371 -3.368 1.00 94.12 117 GLY A N 1
ATOM 908 C CA . GLY A 1 117 ? -11.831 -0.714 -4.731 1.00 94.12 117 GLY A CA 1
ATOM 909 C C . GLY A 1 117 ? -10.385 -1.173 -4.848 1.00 94.12 117 GLY A C 1
ATOM 910 O O . GLY A 1 117 ? -9.677 -1.307 -3.853 1.00 94.12 117 GLY A O 1
ATOM 911 N N . VAL A 1 118 ? -9.966 -1.445 -6.088 1.00 94.69 118 VAL A N 1
ATOM 912 C CA . VAL A 1 118 ? -8.563 -1.737 -6.413 1.00 94.69 118 VAL A CA 1
ATOM 913 C C . VAL A 1 118 ? -7.825 -0.414 -6.553 1.00 94.69 118 VAL A C 1
ATOM 915 O O . VAL A 1 118 ? -8.109 0.332 -7.485 1.00 94.69 118 VAL A O 1
ATOM 918 N N . MET A 1 119 ? -6.889 -0.167 -5.644 1.00 93.50 119 MET A N 1
ATOM 919 C CA . MET A 1 119 ? -6.050 1.025 -5.611 1.00 93.50 119 MET A CA 1
ATOM 920 C C . MET A 1 119 ? -4.863 0.905 -6.573 1.00 93.50 119 MET A C 1
ATOM 922 O O . MET A 1 119 ? -4.592 1.825 -7.332 1.00 93.50 119 MET A O 1
ATOM 926 N N . MET A 1 120 ? -4.215 -0.263 -6.623 1.00 92.75 120 MET A N 1
ATOM 927 C CA . MET A 1 120 ? -3.054 -0.499 -7.490 1.00 92.75 120 MET A CA 1
ATOM 928 C C . MET A 1 120 ? -3.147 -1.840 -8.215 1.00 92.75 120 MET A C 1
ATOM 930 O O . MET A 1 120 ? -3.705 -2.807 -7.688 1.00 92.75 120 MET A O 1
ATOM 934 N N . ARG A 1 121 ? -2.591 -1.898 -9.431 1.00 92.56 121 ARG A N 1
ATOM 935 C CA . ARG A 1 121 ? -2.495 -3.091 -10.289 1.00 92.56 121 ARG A CA 1
ATOM 936 C C . ARG A 1 121 ? -1.049 -3.321 -10.733 1.00 92.56 121 ARG A C 1
ATOM 938 O O . ARG A 1 121 ? -0.219 -2.431 -10.617 1.00 92.56 121 ARG A O 1
ATOM 945 N N . GLY A 1 122 ? -0.761 -4.500 -11.281 1.00 91.06 122 GLY A N 1
ATOM 946 C CA . GLY A 1 122 ? 0.578 -4.832 -11.785 1.00 91.06 122 GLY A CA 1
ATOM 947 C C . GLY A 1 122 ? 1.588 -5.133 -10.675 1.00 91.06 122 GLY A C 1
ATOM 948 O O . GLY A 1 122 ? 2.795 -5.041 -10.890 1.00 91.06 122 GLY A O 1
ATOM 949 N N . LEU A 1 123 ? 1.096 -5.484 -9.486 1.00 93.75 123 LEU A N 1
ATOM 950 C CA . LEU A 1 123 ? 1.930 -5.883 -8.360 1.00 93.75 123 LEU A CA 1
ATOM 951 C C . LEU A 1 123 ? 2.366 -7.334 -8.539 1.00 93.75 123 LEU A C 1
ATOM 953 O O . LEU A 1 123 ? 1.536 -8.219 -8.720 1.00 93.75 123 LEU A O 1
ATOM 957 N N . THR A 1 124 ? 3.664 -7.595 -8.463 1.00 93.31 124 THR A N 1
ATOM 958 C CA . THR A 1 124 ? 4.211 -8.956 -8.549 1.00 93.31 124 THR A CA 1
ATOM 959 C C . THR A 1 124 ? 5.315 -9.138 -7.528 1.00 93.31 124 THR A C 1
ATOM 961 O O . THR A 1 124 ? 5.936 -8.161 -7.125 1.00 93.31 124 THR A O 1
ATOM 964 N N . GLY A 1 125 ? 5.636 -10.380 -7.175 1.00 92.25 125 GLY A N 1
ATOM 965 C CA . GLY A 1 125 ? 6.751 -10.669 -6.275 1.00 92.25 125 GLY A CA 1
ATOM 966 C C . GLY A 1 125 ? 6.500 -10.216 -4.838 1.00 92.25 125 GLY A C 1
ATOM 967 O O . GLY A 1 125 ? 5.361 -10.028 -4.417 1.00 92.25 125 GLY A O 1
ATOM 968 N N . GLU A 1 126 ? 7.572 -10.070 -4.069 1.00 92.19 126 GLU A N 1
ATOM 969 C CA . GLU A 1 126 ? 7.471 -9.800 -2.634 1.00 92.19 126 GLU A CA 1
ATOM 970 C C . GLU A 1 126 ? 7.294 -8.312 -2.312 1.00 92.19 126 GLU A C 1
ATOM 972 O O . GLU A 1 126 ? 7.889 -7.433 -2.947 1.00 92.19 126 GLU A O 1
ATOM 977 N N . TYR A 1 127 ? 6.502 -8.059 -1.270 1.00 92.44 127 TYR A N 1
ATOM 978 C CA . TYR A 1 127 ? 6.276 -6.754 -0.659 1.00 92.44 127 TYR A CA 1
ATOM 979 C C . TYR A 1 127 ? 6.204 -6.899 0.866 1.00 92.44 127 TYR A C 1
ATOM 981 O O . TYR A 1 127 ? 5.768 -7.926 1.389 1.00 92.44 127 TYR A O 1
ATOM 989 N N . CYS A 1 128 ? 6.589 -5.844 1.572 1.00 91.75 128 CYS A N 1
ATOM 990 C CA . CYS A 1 128 ? 6.381 -5.648 2.999 1.00 91.75 128 CYS A CA 1
ATOM 991 C C . CYS A 1 128 ? 5.252 -4.638 3.222 1.00 91.75 128 CYS A C 1
ATOM 993 O O . CYS A 1 128 ? 5.099 -3.698 2.444 1.00 91.75 128 CYS A O 1
ATOM 995 N N . TRP A 1 129 ? 4.496 -4.804 4.307 1.00 93.06 129 TRP A N 1
ATOM 996 C CA . TRP A 1 129 ? 3.568 -3.779 4.784 1.00 93.06 129 TRP A CA 1
ATOM 997 C C . TRP A 1 129 ? 4.344 -2.624 5.415 1.00 93.06 129 TRP A C 1
ATOM 999 O O . TRP A 1 129 ? 5.332 -2.856 6.114 1.00 93.06 129 TRP A O 1
ATOM 1009 N N . MET A 1 130 ? 3.887 -1.397 5.190 1.00 88.50 130 MET A N 1
ATOM 1010 C CA . MET A 1 130 ? 4.484 -0.193 5.757 1.00 88.50 130 MET A CA 1
ATOM 1011 C C . MET A 1 130 ? 3.423 0.767 6.286 1.00 88.50 130 MET A C 1
ATOM 1013 O O . MET A 1 130 ? 2.291 0.794 5.795 1.00 88.50 130 MET A O 1
ATOM 1017 N N . VAL A 1 131 ? 3.834 1.571 7.265 1.00 87.38 131 VAL A N 1
ATOM 1018 C CA . VAL A 1 131 ? 3.074 2.712 7.767 1.00 87.38 131 VAL A CA 1
ATOM 1019 C C . VAL A 1 131 ? 4.028 3.889 7.958 1.00 87.38 131 VAL A C 1
ATOM 1021 O O . VAL A 1 131 ? 5.084 3.716 8.569 1.00 87.38 131 VAL A O 1
ATOM 1024 N N . THR A 1 132 ? 3.655 5.060 7.451 1.00 82.25 132 THR A N 1
ATOM 1025 C CA . THR A 1 132 ? 4.353 6.332 7.675 1.00 82.25 132 THR A CA 1
ATOM 1026 C C . THR A 1 132 ? 3.459 7.241 8.504 1.00 82.25 132 THR A C 1
ATOM 1028 O O . THR A 1 132 ? 2.257 7.331 8.254 1.00 82.25 132 THR A O 1
ATOM 1031 N N . LEU A 1 133 ? 4.061 7.891 9.497 1.00 78.88 133 LEU A N 1
ATOM 1032 C CA . LEU A 1 133 ? 3.393 8.780 10.435 1.00 78.88 133 LEU A CA 1
ATOM 1033 C C . LEU A 1 133 ? 3.938 10.192 10.306 1.00 78.88 133 LEU A C 1
ATOM 1035 O O . LEU A 1 133 ? 5.150 10.385 10.387 1.00 78.88 133 LEU A O 1
ATOM 1039 N N . PHE A 1 134 ? 3.039 11.164 10.205 1.00 73.81 134 PHE A N 1
ATOM 1040 C CA . PHE A 1 134 ? 3.388 12.584 10.243 1.00 73.81 134 PHE A CA 1
ATOM 1041 C C . PHE A 1 134 ? 2.955 13.257 11.560 1.00 73.81 134 PHE A C 1
ATOM 1043 O O . PHE A 1 134 ? 3.342 14.393 11.835 1.00 73.81 134 PHE A O 1
ATOM 1050 N N . THR A 1 135 ? 2.216 12.541 12.417 1.00 72.38 135 THR A N 1
ATOM 1051 C CA . THR A 1 135 ? 1.789 12.984 13.754 1.00 72.38 135 THR A CA 1
ATOM 1052 C C . THR A 1 135 ? 1.958 11.868 14.797 1.00 72.38 135 THR A C 1
ATOM 1054 O O . THR A 1 135 ? 2.133 10.691 14.468 1.00 72.38 135 THR A O 1
ATOM 1057 N N . GLU A 1 136 ? 1.945 12.228 16.085 1.00 74.75 136 GLU A N 1
ATOM 1058 C CA . GLU A 1 136 ? 1.950 11.249 17.177 1.00 74.75 136 GLU A CA 1
ATOM 1059 C C . GLU A 1 136 ? 0.609 10.501 17.227 1.00 74.75 136 GLU A C 1
ATOM 1061 O O . GLU A 1 136 ? -0.424 11.091 17.536 1.00 74.75 136 GLU A O 1
ATOM 1066 N N . CYS A 1 137 ? 0.619 9.191 16.977 1.00 74.31 137 CYS A N 1
ATOM 1067 C CA . CYS A 1 137 ? -0.575 8.353 17.090 1.00 74.31 137 CYS A CA 1
ATOM 1068 C C . CYS A 1 137 ? -0.241 6.930 17.568 1.00 74.31 137 CYS A C 1
ATOM 1070 O O . CYS A 1 137 ? 0.922 6.554 17.740 1.00 74.31 137 CYS A O 1
ATOM 1072 N N . MET A 1 138 ? -1.284 6.132 17.812 1.00 77.06 138 MET A N 1
ATOM 1073 C CA . MET A 1 138 ? -1.173 4.721 18.177 1.00 77.06 138 MET A CA 1
ATOM 1074 C C . MET A 1 138 ? -1.655 3.855 17.016 1.00 77.06 138 MET A C 1
ATOM 1076 O O . MET A 1 138 ? -2.799 3.977 16.594 1.00 77.06 138 MET A O 1
ATOM 1080 N N . ILE A 1 139 ? -0.800 2.947 16.542 1.00 77.06 139 ILE A N 1
ATOM 1081 C CA . ILE A 1 139 ? -1.144 1.999 15.478 1.00 77.06 139 ILE A CA 1
ATOM 1082 C C . ILE A 1 139 ? -1.068 0.570 16.003 1.00 77.06 139 ILE A C 1
ATOM 1084 O O . ILE A 1 139 ? -0.088 0.184 16.645 1.00 77.06 139 ILE A O 1
ATOM 1088 N N . SER A 1 140 ? -2.065 -0.236 15.645 1.00 84.88 140 SER A N 1
ATOM 1089 C CA . SER A 1 140 ? -1.979 -1.694 15.648 1.00 84.88 140 SER A CA 1
ATOM 1090 C C . SER A 1 140 ? -2.065 -2.220 14.215 1.00 84.88 140 SER A C 1
ATOM 1092 O O . SER A 1 140 ? -2.858 -1.748 13.404 1.00 84.88 140 SER A O 1
ATOM 1094 N N . VAL A 1 141 ? -1.222 -3.202 13.890 1.00 85.69 141 VAL A N 1
ATOM 1095 C CA . VAL A 1 141 ? -1.255 -3.901 12.601 1.00 85.69 141 VAL A CA 1
ATOM 1096 C C . VAL A 1 141 ? -1.597 -5.352 12.871 1.00 85.69 141 VAL A C 1
ATOM 1098 O O . VAL A 1 141 ? -0.866 -6.055 13.568 1.00 85.69 141 VAL A O 1
ATOM 1101 N N . GLU A 1 142 ? -2.711 -5.803 12.309 1.00 88.31 142 GLU A N 1
ATOM 1102 C CA . GLU A 1 142 ? -3.227 -7.147 12.524 1.00 88.31 142 GLU A CA 1
ATOM 1103 C C . GLU A 1 142 ? -3.516 -7.821 11.188 1.00 88.31 142 GLU A C 1
ATOM 1105 O O . GLU A 1 142 ? -4.017 -7.215 10.240 1.00 88.31 142 GLU A O 1
ATOM 1110 N N . ARG A 1 143 ? -3.206 -9.114 11.106 1.00 89.50 143 ARG A N 1
ATOM 1111 C CA . ARG A 1 143 ? -3.626 -9.92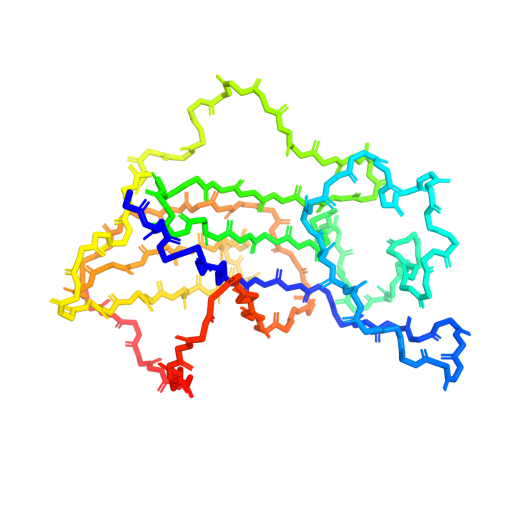8 9.971 1.00 89.50 143 ARG A CA 1
ATOM 1112 C C . ARG A 1 143 ? -5.107 -10.261 10.132 1.00 89.50 143 ARG A C 1
ATOM 1114 O O . ARG A 1 143 ? -5.482 -10.891 11.116 1.00 89.50 143 ARG A O 1
ATOM 1121 N N . ALA A 1 144 ? -5.906 -9.947 9.119 1.00 85.69 144 ALA A N 1
ATOM 1122 C CA . ALA A 1 144 ? -7.326 -10.280 9.067 1.00 85.69 144 ALA A CA 1
ATOM 1123 C C . ALA A 1 144 ? -7.664 -11.186 7.870 1.00 85.69 144 ALA A C 1
ATOM 1125 O O . ALA A 1 144 ? -6.870 -11.346 6.938 1.00 85.69 144 ALA A O 1
ATOM 1126 N N . VAL A 1 145 ? -8.855 -11.788 7.907 1.00 86.19 145 VAL A N 1
ATOM 1127 C CA . VAL A 1 145 ? -9.488 -12.393 6.727 1.00 86.19 145 VAL A CA 1
ATOM 1128 C C . VAL A 1 145 ? -10.222 -11.274 5.981 1.00 86.19 145 VAL A C 1
ATOM 1130 O O . VAL A 1 145 ? -10.893 -10.478 6.643 1.00 86.19 145 VAL A O 1
ATOM 1133 N N . PRO A 1 146 ? -10.097 -11.170 4.646 1.00 76.19 146 PRO A N 1
ATOM 1134 C CA . PRO A 1 146 ? -10.850 -10.184 3.880 1.00 76.19 146 PRO A CA 1
ATOM 1135 C C . PRO A 1 146 ? -12.361 -10.311 4.140 1.00 76.19 146 PRO A C 1
ATOM 1137 O O . PRO A 1 146 ? -12.844 -11.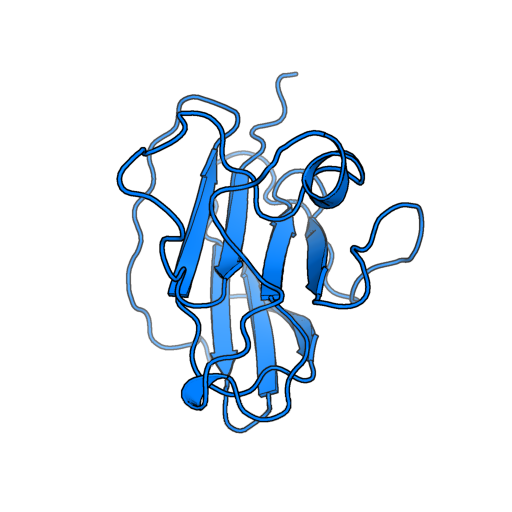442 4.230 1.00 76.19 146 PRO A O 1
ATOM 1140 N N . PRO A 1 147 ? -13.098 -9.194 4.262 1.00 75.69 147 PRO A N 1
ATOM 1141 C CA . PRO A 1 147 ? -14.559 -9.219 4.325 1.00 75.69 147 PRO A CA 1
ATOM 1142 C C . PRO A 1 147 ? -15.169 -9.927 3.104 1.00 75.69 147 PRO A C 1
ATOM 1144 O O . PRO A 1 147 ? -14.575 -9.886 2.023 1.00 75.69 147 PRO A O 1
ATOM 1147 N N . GLU A 1 148 ? -16.334 -10.558 3.290 1.00 66.19 148 GLU A N 1
ATOM 1148 C CA . GLU A 1 148 ? -17.133 -11.156 2.200 1.00 66.19 148 GLU A CA 1
ATOM 1149 C C . GLU A 1 148 ? -17.704 -10.106 1.235 1.00 66.19 148 GLU A C 1
ATOM 1151 O O . GLU A 1 148 ? -18.118 -9.017 1.702 1.00 66.19 148 GLU A O 1
#

Secondary structure (DSSP, 8-state):
-----EEEEEEPPPPBSSS---S---SSS-THHHHTS--SB-TT---GGGTT--EEEEEEETTT--EEEEETTEE--SS---STT-----SSS--EEEEEETTTTEEEEEETTEEEEEEEE---S--EEEEEESS---------PPP-

InterPro domains:
  IPR013320 Concanavalin A-like lectin/glucanase domain superfamily [SSF49899] (56-128)
  IPR043136 B30.2/SPRY domain superfamil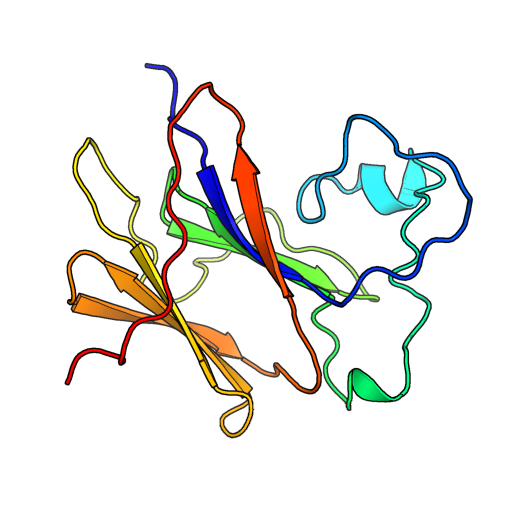y [G3DSA:2.60.120.920] (3-142)

pLDDT: mean 77.28, std 15.59, range [36.38, 96.06]